Protein AF-A0A3Q0R166-F1 (afdb_monomer)

Sequence (42 aa):
FTWTVWCDIRLNQAPSEVKRPGETVKISCVTSGYTMTSFTIY

Organism: Amphilophus citrinellus (NCBI:txid61819)

Radius of gyration: 16.96 Å; Cα contacts (8 Å, |Δi|>4): 20; chains: 1; bounding box: 28×14×59 Å

Secondary structure (DSSP, 8-state):
---PPP-----EEPPP----TTSPPPP-EE-SSSPPPTTS--

Mean predicted aligned error: 9.62 Å

Nearest PDB structures (foldseek):
  5jtw-assembly1_A  TM=3.849E-01  e=9.268E+00  Homo sapiens

pLDDT: mean 78.49, std 9.14, range [57.31, 94.88]

Solvent-accessible surface area (backbone atoms only — not comparable to full-atom values): 3406 Å² total; per-residue (Å²): 139,85,84,83,84,86,84,84,91,67,85,58,64,72,78,92,80,90,77,61,93,93,60,88,83,87,86,65,73,61,76,73,98,59,82,90,50,83,91,76,73,126

Structure (mmCIF, N/CA/C/O backbone):
data_AF-A0A3Q0R166-F1
#
_entry.id   AF-A0A3Q0R166-F1
#
loop_
_atom_site.group_PDB
_atom_site.id
_atom_site.type_symbol
_atom_site.label_atom_id
_atom_site.label_alt_id
_atom_site.label_comp_id
_atom_site.label_asym_id
_atom_site.label_entity_id
_atom_site.label_seq_id
_atom_site.pdbx_PDB_ins_code
_atom_site.Cartn_x
_atom_site.Cartn_y
_atom_site.Cartn_z
_atom_site.occupancy
_atom_site.B_iso_or_equiv
_atom_site.auth_seq_id
_atom_site.auth_comp_id
_atom_site.auth_asym_id
_atom_site.auth_atom_id
_atom_site.pdbx_PDB_model_num
ATOM 1 N N . PHE A 1 1 ? 5.674 -0.812 -39.492 1.00 57.31 1 PHE A N 1
ATOM 2 C CA . PHE A 1 1 ? 5.104 -1.656 -38.425 1.00 57.31 1 PHE A CA 1
ATOM 3 C C . PHE A 1 1 ? 5.527 -1.079 -37.085 1.00 57.31 1 PHE A C 1
ATOM 5 O O . PHE A 1 1 ? 6.651 -1.304 -36.659 1.00 57.31 1 PHE A O 1
ATOM 12 N N . THR A 1 2 ? 4.689 -0.245 -36.477 1.00 64.06 2 THR A N 1
ATOM 13 C CA . THR A 1 2 ? 4.940 0.349 -35.158 1.00 64.06 2 THR A CA 1
ATOM 14 C C . THR A 1 2 ? 4.230 -0.500 -34.112 1.00 64.06 2 THR A C 1
ATOM 16 O O . THR A 1 2 ? 3.006 -0.591 -34.114 1.00 64.06 2 THR A O 1
ATOM 19 N N . TRP A 1 3 ? 4.995 -1.175 -33.257 1.00 72.56 3 TRP A N 1
ATOM 20 C CA . TRP A 1 3 ? 4.448 -1.951 -32.149 1.00 72.56 3 TRP A CA 1
ATOM 21 C C . TRP A 1 3 ? 4.128 -1.000 -30.998 1.00 72.56 3 TRP A C 1
ATOM 23 O O . TRP A 1 3 ? 5.031 -0.417 -30.402 1.00 72.56 3 TRP A O 1
ATOM 33 N N . THR A 1 4 ? 2.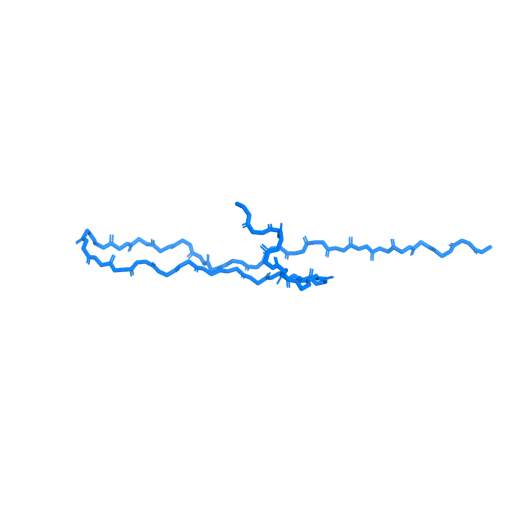845 -0.809 -30.709 1.00 74.44 4 THR A N 1
ATOM 34 C CA . THR A 1 4 ? 2.406 -0.046 -29.538 1.00 74.44 4 THR A CA 1
ATOM 35 C C . THR A 1 4 ? 2.570 -0.917 -28.296 1.00 74.44 4 THR A C 1
ATOM 37 O O . THR A 1 4 ? 2.002 -2.006 -28.225 1.00 74.44 4 THR A O 1
ATOM 40 N N . VAL A 1 5 ? 3.343 -0.446 -27.318 1.00 72.62 5 VAL A N 1
ATOM 41 C CA . VAL A 1 5 ? 3.465 -1.094 -26.006 1.00 72.62 5 VAL A CA 1
ATOM 42 C C . VAL A 1 5 ? 2.393 -0.512 -25.092 1.00 72.62 5 VAL A C 1
ATOM 44 O O . VAL A 1 5 ? 2.371 0.692 -24.851 1.00 72.62 5 VAL A O 1
ATOM 47 N N . TRP A 1 6 ? 1.508 -1.366 -24.586 1.00 75.50 6 TRP A N 1
ATOM 48 C CA . TRP A 1 6 ? 0.511 -0.996 -23.585 1.00 75.50 6 TRP A CA 1
ATOM 49 C C . TRP A 1 6 ? 1.038 -1.362 -22.197 1.00 75.50 6 TRP A C 1
ATOM 51 O O . TRP A 1 6 ? 1.461 -2.496 -21.978 1.00 75.50 6 TRP A O 1
ATOM 61 N N . CYS A 1 7 ? 1.018 -0.407 -21.266 1.00 71.88 7 CYS A N 1
ATOM 62 C CA . CYS A 1 7 ? 1.322 -0.636 -19.856 1.00 71.88 7 CYS A CA 1
ATOM 63 C C . CYS A 1 7 ? 0.098 -0.244 -19.027 1.00 71.88 7 CYS A C 1
ATOM 65 O O . CYS A 1 7 ? -0.494 0.809 -19.258 1.00 71.88 7 CYS A O 1
ATOM 67 N N . ASP A 1 8 ? -0.278 -1.105 -18.087 1.00 75.06 8 ASP A N 1
ATOM 68 C CA . ASP A 1 8 ? -1.409 -0.919 -17.186 1.00 75.06 8 ASP A CA 1
ATOM 69 C C . ASP A 1 8 ? -0.875 -0.872 -15.751 1.00 75.06 8 ASP A C 1
ATOM 71 O O . ASP A 1 8 ? -0.159 -1.778 -15.317 1.00 75.06 8 ASP A O 1
ATOM 75 N N . ILE A 1 9 ? -1.184 0.202 -15.024 1.00 72.75 9 ILE A N 1
ATOM 76 C CA . ILE A 1 9 ? -0.766 0.376 -13.629 1.00 72.75 9 ILE A CA 1
ATOM 77 C C . ILE A 1 9 ? -1.963 0.010 -12.757 1.00 72.75 9 ILE A C 1
ATOM 79 O O . ILE A 1 9 ? -2.912 0.785 -12.638 1.00 72.75 9 ILE A O 1
ATOM 83 N N . ARG A 1 10 ? -1.926 -1.178 -12.144 1.00 74.38 10 ARG A N 1
ATOM 84 C CA . ARG A 1 10 ? -2.976 -1.635 -11.224 1.00 74.38 10 ARG A CA 1
ATOM 85 C C . ARG A 1 10 ? -2.548 -1.428 -9.786 1.00 74.38 10 ARG A C 1
ATOM 87 O O . ARG A 1 10 ? -1.531 -1.965 -9.355 1.00 74.38 10 ARG A O 1
ATOM 94 N N . LEU A 1 11 ? -3.374 -0.720 -9.026 1.00 76.19 11 LEU A N 1
ATOM 95 C CA . LEU A 1 11 ? -3.233 -0.634 -7.581 1.00 76.19 11 LEU A CA 1
ATOM 96 C C . LEU A 1 11 ? -4.135 -1.688 -6.931 1.00 76.19 11 LEU A C 1
ATOM 98 O O . LEU A 1 11 ? -5.357 -1.594 -7.021 1.00 76.19 11 LEU A O 1
ATOM 102 N N . ASN A 1 12 ? -3.537 -2.697 -6.295 1.00 79.44 12 ASN A N 1
ATOM 103 C CA . ASN A 1 12 ? -4.275 -3.689 -5.515 1.00 79.44 12 ASN A CA 1
ATOM 104 C C . ASN A 1 12 ? -4.057 -3.422 -4.020 1.00 79.44 12 ASN A C 1
ATOM 106 O O . ASN A 1 12 ? -2.958 -3.633 -3.499 1.00 79.44 12 ASN A O 1
ATOM 110 N N . GLN A 1 13 ? -5.099 -2.932 -3.350 1.00 80.06 13 GLN A N 1
ATOM 111 C CA . GLN A 1 13 ? -5.087 -2.596 -1.928 1.00 80.06 13 GLN A CA 1
ATOM 112 C C . GLN A 1 13 ? -6.143 -3.399 -1.176 1.00 80.06 13 GLN A C 1
ATOM 114 O O . GLN A 1 13 ? -7.211 -3.708 -1.703 1.00 80.06 13 GLN A O 1
ATOM 119 N N . ALA A 1 14 ? -5.834 -3.718 0.081 1.00 83.31 14 ALA A N 1
ATOM 120 C CA . ALA A 1 14 ? -6.820 -4.281 0.988 1.00 83.31 14 ALA A CA 1
ATOM 121 C C . ALA A 1 14 ? -7.963 -3.271 1.233 1.00 83.31 14 ALA A C 1
ATOM 123 O O . ALA A 1 14 ? -7.721 -2.060 1.224 1.00 83.31 14 ALA A O 1
ATOM 124 N N . PRO A 1 15 ? -9.199 -3.745 1.459 1.00 85.00 15 PRO A N 1
ATOM 125 C CA . PRO A 1 15 ? -10.315 -2.877 1.815 1.00 85.00 15 PRO A CA 1
ATOM 126 C C . PRO A 1 15 ? -10.041 -2.114 3.119 1.00 85.00 15 PRO A C 1
ATOM 128 O O . PRO A 1 15 ? -9.262 -2.552 3.966 1.00 85.00 15 PRO A O 1
ATOM 131 N N . SER A 1 16 ? -10.705 -0.966 3.274 1.00 83.19 16 SER A N 1
ATOM 132 C CA . SER A 1 16 ? -10.619 -0.150 4.488 1.00 83.19 16 SER A CA 1
ATOM 133 C C . SER A 1 16 ? -11.058 -0.953 5.715 1.00 83.19 16 SER A C 1
ATOM 135 O O . SER A 1 16 ? -12.120 -1.576 5.709 1.00 83.19 16 SER A O 1
ATOM 137 N N . GLU A 1 17 ? -10.240 -0.922 6.767 1.00 88.00 17 GLU A N 1
ATOM 138 C CA . GLU A 1 17 ? -10.521 -1.579 8.039 1.00 88.00 17 GLU A CA 1
ATOM 139 C C . GLU A 1 17 ? -10.777 -0.523 9.120 1.00 88.00 17 GLU A C 1
ATOM 141 O O . GLU A 1 17 ? -9.968 0.383 9.327 1.00 88.00 17 GLU A O 1
ATOM 146 N N . VAL A 1 18 ? -11.903 -0.648 9.825 1.00 90.12 18 VAL A N 1
ATOM 147 C CA . VAL A 1 18 ? -12.233 0.189 10.983 1.00 90.12 18 VAL A CA 1
ATOM 148 C C . VAL A 1 18 ? -11.976 -0.624 12.246 1.00 90.12 18 VAL A C 1
ATOM 150 O O . VAL A 1 18 ? -12.612 -1.655 12.460 1.00 90.12 18 VAL A O 1
ATOM 153 N N . LYS A 1 19 ? -11.050 -0.151 13.084 1.00 90.12 19 LYS A N 1
ATOM 154 C CA . LYS A 1 19 ? -10.678 -0.782 14.358 1.00 90.12 19 LYS A CA 1
ATOM 155 C C . LYS A 1 19 ? -10.938 0.118 15.554 1.00 90.12 19 LYS A C 1
ATOM 157 O O . LYS A 1 19 ? -11.139 1.325 15.406 1.00 90.12 19 LYS A O 1
ATOM 162 N N . ARG A 1 20 ? -10.934 -0.474 16.749 1.00 94.88 20 ARG A N 1
ATOM 163 C CA . ARG A 1 20 ? -11.071 0.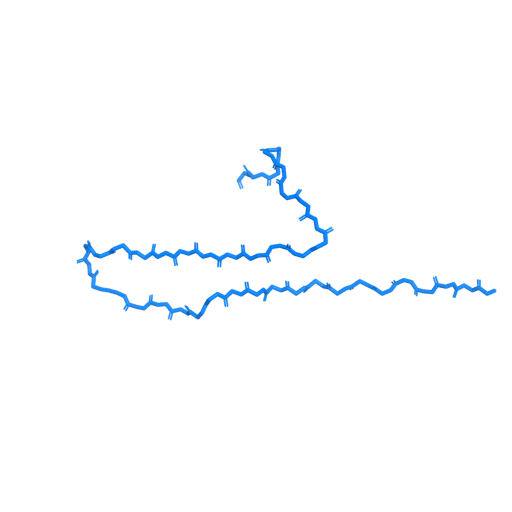277 18.000 1.00 94.88 20 ARG A CA 1
ATOM 164 C C . ARG A 1 20 ? -9.772 1.031 18.317 1.00 94.88 20 ARG A C 1
ATOM 166 O O . ARG A 1 20 ? -8.689 0.570 17.951 1.00 94.88 20 ARG A O 1
ATOM 173 N N . PRO A 1 21 ? -9.848 2.163 19.037 1.00 90.62 21 PRO A N 1
ATOM 174 C CA . PRO A 1 21 ? -8.655 2.835 19.541 1.00 90.62 21 PRO A CA 1
ATOM 175 C C . PRO A 1 21 ? -7.795 1.877 20.380 1.00 90.62 21 PRO A C 1
ATOM 177 O O . PRO A 1 21 ? -8.311 1.208 21.273 1.00 90.62 21 PRO A O 1
ATOM 180 N N . GLY A 1 22 ? -6.493 1.809 20.091 1.00 93.81 22 GLY A N 1
ATOM 181 C CA . GLY A 1 22 ? -5.540 0.912 20.761 1.00 93.81 22 GLY A CA 1
ATOM 182 C C . GLY A 1 22 ? -5.254 -0.400 20.021 1.00 93.81 22 GLY A C 1
ATOM 183 O O . GLY A 1 22 ? -4.301 -1.091 20.371 1.00 93.81 22 GLY A O 1
ATOM 184 N N . GLU A 1 23 ? -6.018 -0.732 18.979 1.00 94.50 23 GLU A N 1
ATOM 185 C CA . GLU A 1 23 ? -5.740 -1.880 18.113 1.00 94.50 23 GLU A CA 1
ATOM 186 C C . GLU A 1 23 ? -4.850 -1.486 16.926 1.00 94.50 23 GLU A C 1
ATOM 188 O O . GLU A 1 23 ? -4.964 -0.395 16.365 1.00 94.50 23 GLU A O 1
ATOM 193 N N . THR A 1 24 ? -3.976 -2.399 16.495 1.00 90.12 24 THR A N 1
ATOM 194 C CA . THR A 1 24 ? -3.100 -2.163 15.342 1.00 90.12 24 THR A CA 1
ATOM 195 C C . THR A 1 24 ? -3.847 -2.379 14.027 1.00 90.12 24 THR A C 1
ATOM 197 O O . THR A 1 24 ? -4.433 -3.442 13.783 1.00 90.12 24 THR A O 1
ATOM 200 N N . VAL A 1 25 ? -3.752 -1.386 13.144 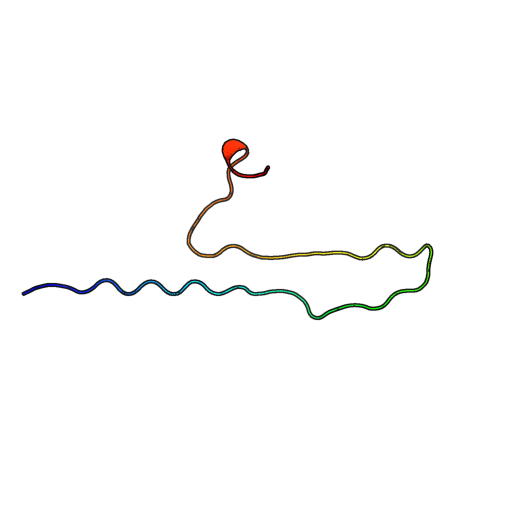1.00 89.69 25 VAL A N 1
ATOM 201 C CA . VAL A 1 25 ? -4.182 -1.478 11.746 1.00 89.69 25 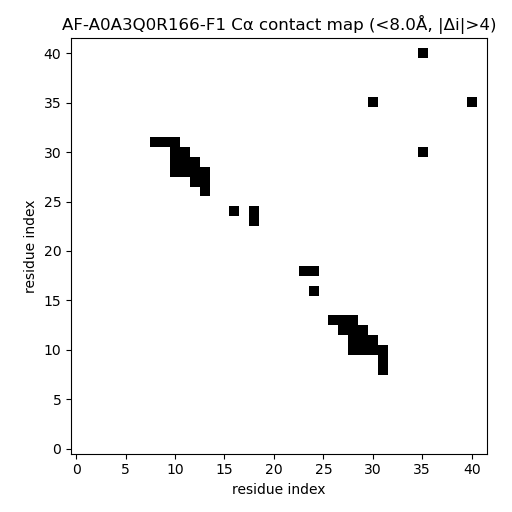VAL A CA 1
ATOM 202 C C . VAL A 1 25 ? -2.985 -1.867 10.885 1.00 89.69 25 VAL A C 1
ATOM 204 O O . VAL A 1 25 ? -1.909 -1.280 11.004 1.00 89.69 25 VAL A O 1
ATOM 207 N N . LYS A 1 26 ? -3.161 -2.860 10.009 1.00 87.06 26 LYS A N 1
ATOM 208 C CA . LYS A 1 26 ? -2.135 -3.263 9.042 1.00 87.06 26 LYS A CA 1
ATOM 209 C C . LYS A 1 26 ? -2.492 -2.711 7.667 1.00 87.06 26 LYS A C 1
ATOM 211 O O . LYS A 1 26 ? -3.510 -3.085 7.097 1.00 87.06 26 LYS A O 1
ATOM 216 N N . ILE A 1 27 ? -1.617 -1.879 7.113 1.00 85.81 27 ILE A N 1
ATOM 217 C CA . ILE A 1 27 ? -1.757 -1.332 5.760 1.00 85.81 27 ILE A CA 1
A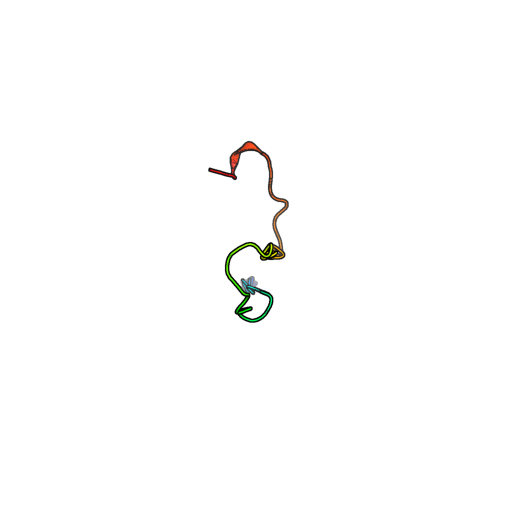TOM 218 C C . ILE A 1 27 ? -0.819 -2.103 4.827 1.00 85.81 27 ILE A C 1
ATOM 220 O O . ILE A 1 27 ? 0.330 -2.371 5.179 1.00 85.81 27 ILE A O 1
ATOM 224 N N . SER A 1 28 ? -1.306 -2.499 3.649 1.00 80.25 28 SER A N 1
ATOM 225 C CA . SER A 1 28 ? -0.501 -3.216 2.653 1.00 80.25 28 SER A CA 1
ATOM 226 C C . SER A 1 28 ? -0.891 -2.843 1.223 1.00 80.25 28 SER A C 1
ATOM 228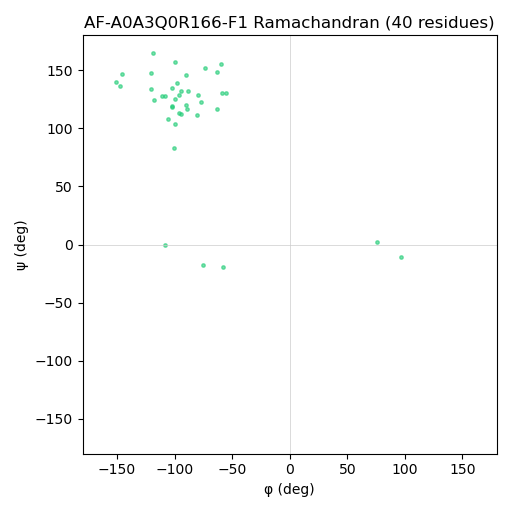 O O . SER A 1 28 ? -2.055 -2.558 0.946 1.00 80.25 28 SER A O 1
ATOM 230 N N . CYS A 1 29 ? 0.096 -2.842 0.328 1.00 78.94 29 CYS A N 1
ATOM 231 C CA . CYS A 1 29 ? -0.051 -2.577 -1.100 1.00 78.94 29 CYS A CA 1
ATOM 232 C C . CYS A 1 29 ? 1.040 -3.345 -1.859 1.00 78.94 29 CYS A C 1
ATOM 234 O O . CYS A 1 29 ? 2.180 -3.398 -1.397 1.00 78.94 29 CYS A O 1
ATOM 236 N N . VAL A 1 30 ? 0.700 -3.925 -3.013 1.00 77.44 30 VAL A N 1
ATOM 237 C CA . VAL A 1 30 ? 1.650 -4.632 -3.890 1.00 77.44 30 VAL A CA 1
ATOM 238 C C . VAL A 1 30 ? 1.902 -3.795 -5.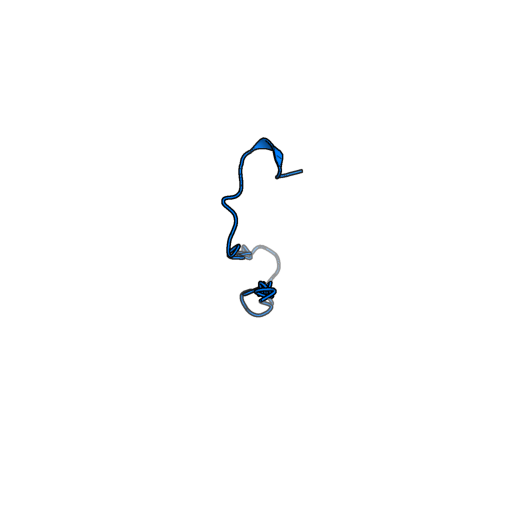141 1.00 77.44 30 VAL A C 1
ATOM 240 O O . VAL A 1 30 ? 0.955 -3.392 -5.811 1.00 77.44 30 VAL A O 1
ATOM 243 N N . THR A 1 31 ? 3.172 -3.541 -5.464 1.00 76.19 31 THR A N 1
ATOM 244 C CA . THR A 1 31 ? 3.572 -2.824 -6.682 1.00 76.19 31 THR A CA 1
ATOM 245 C C . THR A 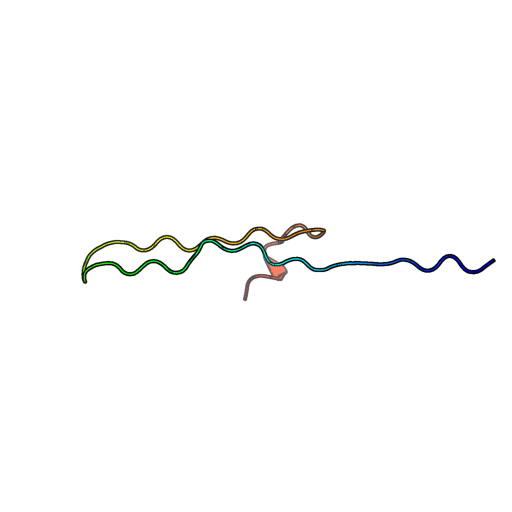1 31 ? 3.758 -3.791 -7.848 1.00 76.19 31 THR A C 1
ATOM 247 O O . THR A 1 31 ? 4.436 -4.809 -7.721 1.00 76.19 31 THR A O 1
ATOM 250 N N . SER A 1 32 ? 3.178 -3.473 -9.006 1.00 75.50 32 SER A N 1
ATOM 251 C CA . SER A 1 32 ? 3.348 -4.243 -10.242 1.00 75.50 32 SER A CA 1
ATOM 252 C C . SER A 1 32 ? 4.408 -3.619 -11.150 1.00 75.50 32 SER A C 1
ATOM 254 O O . SER A 1 32 ? 4.421 -2.406 -11.334 1.00 75.50 32 SER A O 1
ATOM 256 N N . GLY A 1 33 ? 5.257 -4.443 -11.770 1.00 76.38 33 GLY A N 1
ATOM 257 C CA . GLY A 1 33 ? 6.164 -4.004 -12.843 1.00 76.38 33 GLY A CA 1
ATOM 258 C C . GLY A 1 33 ? 7.396 -3.206 -12.399 1.00 76.38 33 GLY A C 1
ATOM 259 O O . GLY A 1 33 ? 8.187 -2.806 -13.248 1.00 76.38 33 GLY A O 1
ATOM 260 N N . TYR A 1 34 ? 7.588 -2.995 -11.094 1.00 73.56 34 TYR A N 1
ATOM 261 C CA . TYR A 1 34 ? 8.745 -2.301 -10.532 1.00 73.56 34 TYR A CA 1
ATOM 262 C C . TYR A 1 34 ? 9.103 -2.868 -9.153 1.00 73.56 34 TYR A C 1
ATOM 264 O O . TYR A 1 34 ? 8.221 -3.101 -8.321 1.00 73.56 34 TYR A O 1
ATOM 272 N N . THR A 1 35 ? 10.399 -3.074 -8.910 1.00 77.56 35 THR A N 1
ATOM 273 C CA . THR A 1 35 ? 10.924 -3.469 -7.598 1.00 77.56 35 THR A CA 1
ATOM 274 C C . THR A 1 35 ? 11.228 -2.216 -6.800 1.00 77.56 35 THR A C 1
ATOM 276 O O . THR A 1 35 ? 12.109 -1.446 -7.177 1.00 77.56 35 THR A O 1
ATOM 279 N N . MET A 1 36 ? 10.524 -2.026 -5.685 1.00 74.81 36 MET A N 1
ATOM 280 C CA . MET A 1 36 ? 10.772 -0.889 -4.805 1.00 74.81 36 MET A CA 1
ATOM 281 C C . MET A 1 36 ? 12.193 -0.968 -4.230 1.00 74.81 36 MET A C 1
ATOM 283 O O . MET A 1 36 ? 12.518 -1.904 -3.501 1.00 74.81 36 MET A O 1
ATOM 287 N N . THR A 1 37 ? 13.039 0.009 -4.565 1.00 79.50 37 THR A N 1
ATOM 288 C CA . THR A 1 37 ? 14.385 0.147 -3.989 1.00 79.50 37 THR A CA 1
ATOM 289 C C . THR A 1 37 ? 14.384 1.192 -2.880 1.00 79.50 37 THR A C 1
ATOM 291 O O . THR A 1 37 ? 13.538 2.083 -2.863 1.00 79.50 37 THR A O 1
ATOM 294 N N . SER A 1 38 ? 15.346 1.111 -1.959 1.00 73.25 38 SER A N 1
ATOM 295 C CA . SER A 1 38 ? 15.466 2.028 -0.816 1.00 73.25 38 SER A CA 1
ATOM 296 C C . SER A 1 38 ? 15.592 3.508 -1.201 1.00 73.25 38 SER A C 1
ATOM 298 O O . SER A 1 38 ? 15.303 4.364 -0.377 1.00 73.25 38 SER A O 1
ATOM 300 N N . PHE A 1 39 ? 15.979 3.826 -2.440 1.00 72.75 39 PHE A N 1
ATOM 301 C CA . PHE A 1 39 ? 16.096 5.201 -2.938 1.00 72.75 39 PHE A CA 1
ATOM 302 C C . PHE A 1 39 ? 14.751 5.870 -3.256 1.00 72.75 39 PHE A C 1
ATOM 304 O O . PHE A 1 39 ? 14.699 7.088 -3.399 1.00 72.75 39 PHE A O 1
ATOM 311 N N . THR A 1 40 ? 13.676 5.096 -3.414 1.00 65.12 40 THR A N 1
ATOM 312 C CA . THR A 1 40 ? 12.382 5.583 -3.932 1.00 65.12 40 THR A CA 1
ATOM 313 C C . THR A 1 40 ? 11.302 5.664 -2.848 1.00 65.12 40 THR A C 1
ATOM 315 O O . THR A 1 40 ? 10.177 6.065 -3.129 1.00 65.12 40 THR A O 1
ATOM 318 N N . ILE A 1 41 ? 11.640 5.290 -1.611 1.00 64.12 41 ILE A N 1
ATOM 319 C CA . ILE A 1 41 ? 10.746 5.311 -0.450 1.00 64.12 41 ILE A CA 1
ATOM 320 C C . ILE A 1 41 ? 11.072 6.570 0.368 1.00 64.12 41 ILE A C 1
ATOM 322 O O . ILE A 1 41 ? 11.881 6.516 1.292 1.00 64.12 41 ILE A O 1
ATOM 326 N N . TYR A 1 42 ? 10.499 7.709 -0.027 1.00 58.69 42 TYR A N 1
ATOM 327 C CA . TYR A 1 42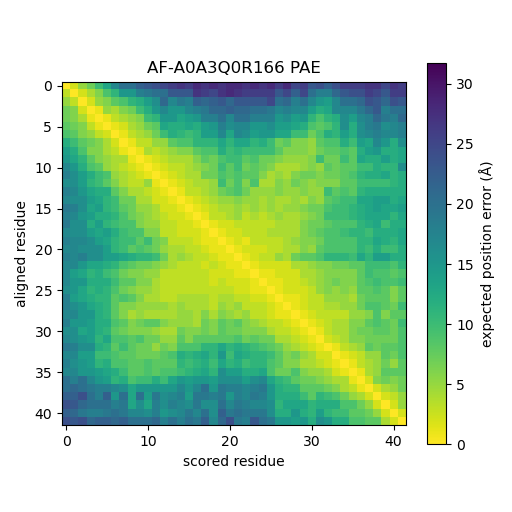 ? 10.429 8.932 0.785 1.00 58.69 42 TYR A CA 1
ATOM 328 C C . TYR A 1 42 ? 9.005 9.129 1.298 1.00 58.69 42 TYR A C 1
ATOM 330 O O . TYR A 1 42 ? 8.064 8.803 0.537 1.00 58.69 42 TYR A O 1
#

InterPro domains:
  IPR013783 Immunoglobulin-like fold [G3DSA:2.60.40.10] (2-42)
  IPR036179 Immunoglobulin-like domain superfamily [SSF48726] (9-41)

Foldseek 3Di:
DDDDDDDDWDKDWDDDDDDDPPDDDDGDTDGPPDDDDPVNDD